Protein AF-A0AAV6YXK6-F1 (afdb_monomer_lite)

Sequence (80 aa):
MLVEEGFSVVSVDASDKMLKYALKTRWNRRKEPAFDKWVIEEGNWLSLEQEISSLRPGKGFDAVICLGNSFAHLPDFKGT

Structure (mmCIF, N/CA/C/O backbone):
data_AF-A0AAV6YXK6-F1
#
_entry.id   AF-A0AAV6YXK6-F1
#
loop_
_atom_site.group_PDB
_atom_site.id
_atom_site.type_symbol
_atom_site.label_atom_id
_atom_site.label_alt_id
_atom_site.label_comp_id
_atom_site.label_asym_id
_atom_site.label_entity_id
_atom_site.label_seq_id
_atom_site.pdbx_PDB_ins_code
_atom_site.Cartn_x
_atom_site.Cartn_y
_atom_site.Cartn_z
_atom_site.occupancy
_atom_site.B_iso_or_equiv
_atom_site.auth_seq_id
_atom_site.auth_comp_id
_atom_site.auth_asym_id
_atom_site.auth_atom_id
_atom_site.pdbx_PDB_model_num
ATOM 1 N N . MET A 1 1 ? -13.091 7.188 -2.184 1.00 84.94 1 MET A N 1
ATOM 2 C CA . MET A 1 1 ? -11.825 6.467 -1.879 1.00 84.94 1 MET A CA 1
ATOM 3 C C . MET A 1 1 ? -12.181 5.103 -1.307 1.00 84.94 1 MET A C 1
ATOM 5 O O . MET A 1 1 ? -13.165 5.036 -0.595 1.00 84.94 1 MET A O 1
ATOM 9 N N . LEU A 1 2 ? -11.403 4.037 -1.545 1.00 96.62 2 LEU A N 1
ATOM 10 C CA . LEU A 1 2 ? -11.729 2.692 -1.014 1.00 96.62 2 LEU A CA 1
ATOM 11 C C . LEU A 1 2 ? -11.933 2.670 0.514 1.00 96.62 2 LEU A C 1
ATOM 13 O O . LEU A 1 2 ? -12.793 1.956 1.013 1.00 96.62 2 LEU A O 1
ATOM 17 N N . VAL A 1 3 ? -11.197 3.512 1.241 1.00 97.00 3 VAL A N 1
ATOM 18 C CA . VAL A 1 3 ? -11.354 3.702 2.693 1.00 97.00 3 VAL A CA 1
ATOM 19 C C . VAL A 1 3 ? -12.764 4.191 3.070 1.00 97.00 3 VAL A C 1
ATOM 21 O O . VAL A 1 3 ? -13.293 3.797 4.102 1.00 97.00 3 VAL A O 1
ATOM 24 N N . GLU A 1 4 ? -13.403 5.015 2.236 1.00 96.56 4 GLU A N 1
ATOM 25 C CA . GLU A 1 4 ? -14.772 5.516 2.464 1.00 96.56 4 GLU A CA 1
ATOM 26 C C . GLU A 1 4 ? -15.830 4.440 2.211 1.00 96.56 4 GLU A C 1
ATOM 28 O O . GLU A 1 4 ? -16.847 4.411 2.894 1.00 96.56 4 GLU A O 1
ATOM 33 N N . GLU A 1 5 ? -15.551 3.520 1.287 1.00 97.25 5 GLU A N 1
ATOM 34 C CA . GLU A 1 5 ? -16.414 2.376 0.968 1.00 97.25 5 GLU A CA 1
ATOM 35 C C . GLU A 1 5 ? -16.264 1.221 1.981 1.00 97.25 5 GLU A C 1
ATOM 37 O O . GLU A 1 5 ? -16.815 0.140 1.792 1.00 97.25 5 GLU A O 1
ATOM 42 N N . GLY A 1 6 ? -15.503 1.427 3.063 1.00 95.44 6 GLY A N 1
ATOM 43 C CA . GLY A 1 6 ? -15.369 0.472 4.166 1.00 95.44 6 GLY A CA 1
ATOM 44 C C . GLY A 1 6 ? -14.280 -0.589 3.992 1.00 95.44 6 GLY A C 1
ATOM 45 O O . GLY A 1 6 ? -14.185 -1.492 4.825 1.00 95.44 6 GLY A O 1
ATOM 46 N N . PHE A 1 7 ? -13.433 -0.495 2.962 1.00 97.56 7 PHE A N 1
ATOM 47 C CA . PHE A 1 7 ? -12.307 -1.418 2.799 1.00 97.56 7 PHE A CA 1
ATOM 48 C C . PHE A 1 7 ? -11.176 -1.113 3.791 1.00 97.56 7 PHE A C 1
ATOM 50 O O . PHE A 1 7 ? -10.868 0.045 4.078 1.00 97.56 7 PHE A O 1
ATOM 57 N N . SER A 1 8 ? -10.503 -2.167 4.263 1.00 95.94 8 SER A N 1
ATOM 58 C CA . SER A 1 8 ? -9.224 -2.045 4.968 1.00 95.94 8 SER A CA 1
ATOM 59 C C . SER A 1 8 ? -8.110 -1.886 3.940 1.00 95.94 8 SER A C 1
ATOM 61 O O . SER A 1 8 ? -7.879 -2.784 3.131 1.00 95.94 8 SER A O 1
ATOM 63 N N . VAL A 1 9 ? -7.452 -0.728 3.934 1.00 96.44 9 VAL A N 1
ATOM 64 C CA . VAL A 1 9 ? -6.497 -0.358 2.885 1.00 96.44 9 VAL A CA 1
ATOM 65 C C . VAL A 1 9 ? -5.124 -0.101 3.490 1.00 96.44 9 VAL A C 1
ATOM 67 O O . VAL A 1 9 ? -4.994 0.596 4.497 1.00 96.44 9 VAL A O 1
ATOM 70 N N . VAL A 1 10 ? -4.102 -0.626 2.819 1.00 96.50 10 VAL A N 1
ATOM 71 C CA . VAL A 1 10 ? -2.701 -0.234 2.978 1.00 96.50 10 VAL A CA 1
ATOM 72 C C . VAL A 1 10 ? -2.280 0.422 1.668 1.00 96.50 10 VAL A C 1
ATOM 74 O O . VAL A 1 10 ? -2.516 -0.131 0.594 1.00 96.50 10 VAL A O 1
ATOM 77 N N . SER A 1 11 ? -1.721 1.626 1.733 1.00 97.00 11 SER A N 1
ATOM 78 C CA . SER A 1 11 ? -1.239 2.363 0.563 1.00 97.00 11 SER A CA 1
ATOM 79 C C . SER A 1 11 ? 0.257 2.599 0.678 1.00 97.00 11 SER A C 1
ATOM 81 O O . SER A 1 11 ? 0.724 3.058 1.715 1.00 97.00 11 SER A O 1
ATOM 83 N N . VAL A 1 12 ? 0.983 2.304 -0.398 1.00 96.50 12 VAL A N 1
ATOM 84 C CA . VAL A 1 12 ? 2.430 2.500 -0.487 1.00 96.50 12 VAL A CA 1
ATOM 85 C C . VAL A 1 12 ? 2.797 3.216 -1.777 1.00 96.50 12 VAL A C 1
ATOM 87 O O . VAL A 1 12 ? 2.133 3.030 -2.799 1.00 96.50 12 VAL A O 1
ATOM 90 N N . ASP A 1 13 ? 3.831 4.046 -1.721 1.00 96.94 13 ASP A N 1
ATOM 91 C CA . ASP A 1 13 ? 4.404 4.740 -2.875 1.00 96.94 13 ASP A CA 1
ATOM 92 C C . ASP A 1 13 ? 5.899 4.986 -2.615 1.00 96.94 13 ASP A C 1
ATOM 94 O O . ASP A 1 13 ? 6.306 5.132 -1.464 1.00 96.94 13 ASP A O 1
ATOM 98 N N . ALA A 1 14 ? 6.714 5.043 -3.667 1.00 96.00 14 ALA A N 1
ATOM 99 C CA . ALA A 1 14 ? 8.143 5.349 -3.556 1.00 96.00 14 ALA A CA 1
ATOM 100 C C . ALA A 1 14 ? 8.409 6.866 -3.522 1.00 96.00 14 ALA A C 1
ATOM 102 O O . ALA A 1 14 ? 9.534 7.311 -3.312 1.00 96.00 14 ALA A O 1
ATOM 103 N N . SER A 1 15 ? 7.394 7.687 -3.808 1.00 95.75 15 SER A N 1
ATOM 104 C CA . SER A 1 15 ? 7.502 9.139 -3.840 1.00 95.75 15 SER A CA 1
ATOM 105 C C . SER A 1 15 ? 6.977 9.774 -2.554 1.00 95.75 15 SER A C 1
ATOM 107 O O . SER A 1 15 ? 5.772 9.995 -2.398 1.00 95.75 15 SER A O 1
ATOM 109 N N . ASP A 1 16 ? 7.888 10.239 -1.699 1.00 93.81 16 ASP A N 1
ATOM 110 C CA . ASP A 1 16 ? 7.564 11.049 -0.511 1.00 93.81 16 ASP A CA 1
ATOM 111 C C . ASP A 1 16 ? 6.672 12.249 -0.827 1.00 93.81 16 ASP A C 1
ATOM 113 O O . ASP A 1 16 ? 5.790 12.644 -0.056 1.00 93.81 16 ASP A O 1
ATOM 117 N N . LYS A 1 17 ? 6.892 12.851 -2.001 1.00 95.94 17 LYS A N 1
ATOM 118 C CA . LYS A 1 17 ? 6.115 13.999 -2.457 1.00 95.94 17 LYS A CA 1
ATOM 119 C C . LYS A 1 17 ? 4.645 13.628 -2.629 1.00 95.94 17 LYS A C 1
ATOM 121 O O . LYS A 1 17 ? 3.793 14.434 -2.261 1.00 95.94 17 LYS A O 1
ATOM 126 N N . MET A 1 18 ? 4.353 12.440 -3.156 1.00 95.31 18 MET A N 1
ATOM 127 C CA . MET A 1 18 ? 2.987 11.939 -3.309 1.00 95.31 18 MET A CA 1
ATOM 128 C C . MET A 1 18 ? 2.409 11.477 -1.968 1.00 95.31 18 MET A C 1
ATOM 130 O O . MET A 1 18 ? 1.290 11.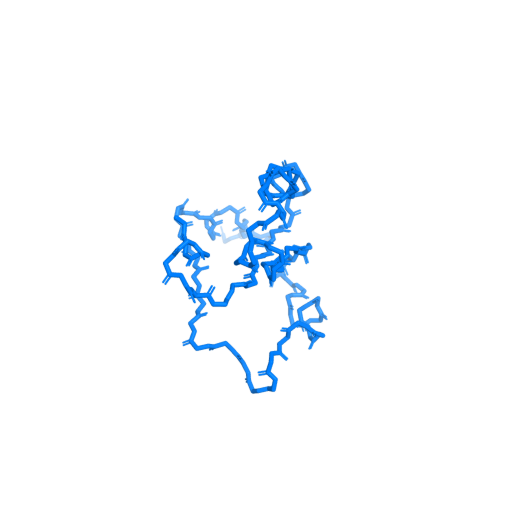875 -1.624 1.00 95.31 18 MET A O 1
ATOM 134 N N . LEU A 1 19 ? 3.192 10.758 -1.155 1.00 96.50 19 LEU A N 1
ATOM 135 C CA . LEU A 1 19 ? 2.783 10.315 0.185 1.00 96.50 19 LEU A CA 1
ATOM 136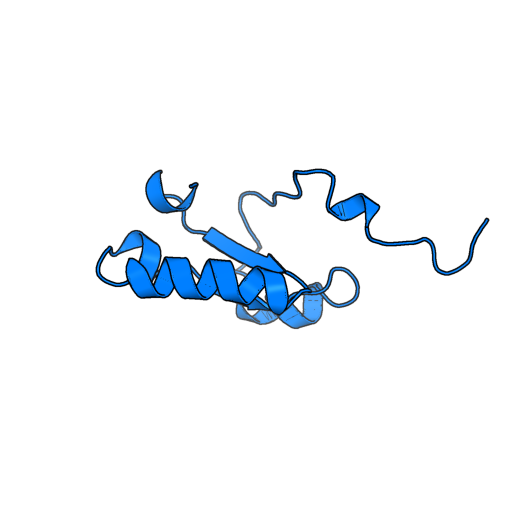 C C . LEU A 1 19 ? 2.379 11.476 1.090 1.00 96.50 19 LEU A C 1
ATOM 138 O O . LEU A 1 19 ? 1.387 11.380 1.814 1.00 96.50 19 LEU A O 1
ATOM 142 N N . LYS A 1 20 ? 3.069 12.617 1.003 1.00 97.50 20 LYS A N 1
ATOM 143 C CA . LYS A 1 20 ? 2.730 13.825 1.767 1.00 97.50 20 LYS A CA 1
ATOM 144 C C . LYS A 1 20 ? 1.268 14.247 1.591 1.00 97.50 20 LYS A C 1
ATOM 146 O O . LYS A 1 20 ? 0.643 14.695 2.554 1.00 97.50 20 LYS A O 1
ATOM 151 N N . TYR A 1 21 ? 0.708 14.119 0.386 1.00 97.94 21 TYR A N 1
ATOM 152 C CA . TYR A 1 21 ? -0.699 14.447 0.145 1.00 97.94 21 TYR A CA 1
ATOM 153 C C . TYR A 1 21 ? -1.633 13.425 0.797 1.00 97.94 21 TYR A C 1
ATOM 155 O O . TYR A 1 21 ? -2.596 13.825 1.451 1.00 97.94 21 TYR A O 1
ATOM 163 N N . ALA A 1 22 ? -1.327 12.130 0.686 1.00 97.44 22 ALA A N 1
ATOM 164 C CA . ALA A 1 22 ? -2.110 11.066 1.310 1.00 97.44 22 ALA A CA 1
ATOM 165 C C . ALA A 1 22 ? -2.105 11.185 2.846 1.00 97.44 22 ALA A C 1
ATOM 167 O O . ALA A 1 22 ? -3.169 11.194 3.470 1.00 97.44 22 ALA A O 1
ATOM 168 N N . LEU A 1 23 ? -0.930 11.399 3.447 1.00 97.75 23 LEU A N 1
ATOM 169 C CA . LEU A 1 23 ? -0.761 11.620 4.885 1.00 97.75 23 LEU A CA 1
ATOM 170 C C . LEU A 1 23 ? -1.511 12.867 5.367 1.00 97.75 23 LEU A C 1
ATOM 172 O O . LEU A 1 23 ? -2.174 12.828 6.403 1.00 97.75 23 LEU A O 1
ATOM 176 N N . LYS A 1 24 ? -1.481 13.965 4.599 1.00 98.19 24 LYS A N 1
ATOM 177 C CA . LYS A 1 24 ? -2.257 15.175 4.913 1.00 98.19 24 LYS A CA 1
ATOM 178 C C . LYS A 1 24 ? -3.765 14.903 4.883 1.00 98.19 24 LYS A C 1
ATOM 180 O O . LYS A 1 24 ? -4.479 15.351 5.779 1.00 98.19 24 LYS A O 1
ATOM 185 N N . THR A 1 25 ? -4.250 14.162 3.887 1.00 98.00 25 THR A N 1
ATOM 186 C CA . THR A 1 25 ? -5.663 13.765 3.782 1.00 98.00 25 THR A CA 1
ATOM 187 C C . THR A 1 25 ? -6.084 12.897 4.963 1.00 98.00 25 THR A C 1
ATOM 189 O O . THR A 1 25 ? -7.084 13.205 5.614 1.00 98.00 25 THR A O 1
ATOM 192 N N . ARG A 1 26 ? -5.285 11.876 5.299 1.00 97.88 26 ARG A N 1
ATOM 193 C CA . ARG A 1 26 ? -5.498 11.031 6.479 1.00 97.88 26 ARG A CA 1
ATOM 194 C C . ARG A 1 26 ? -5.556 11.866 7.755 1.00 97.88 26 ARG A C 1
ATOM 196 O O . ARG A 1 26 ? -6.505 11.745 8.520 1.00 97.88 26 ARG A O 1
ATOM 203 N N . TRP A 1 27 ? -4.598 12.770 7.960 1.00 97.94 27 TRP A N 1
ATOM 204 C CA . TRP A 1 27 ? -4.545 13.616 9.153 1.00 97.94 27 TRP A CA 1
ATOM 205 C C . TRP A 1 27 ? -5.763 14.533 9.298 1.00 97.94 27 TRP A C 1
ATOM 207 O O . TRP A 1 27 ? -6.315 14.666 10.393 1.00 97.94 27 TRP A O 1
ATOM 217 N N . ASN A 1 28 ? -6.203 15.157 8.204 1.00 98.31 28 ASN A N 1
ATOM 218 C CA . ASN A 1 28 ? -7.371 16.039 8.208 1.00 98.31 28 ASN A CA 1
ATOM 219 C C . ASN A 1 28 ? -8.655 15.293 8.596 1.00 98.31 28 ASN A C 1
ATOM 221 O O . ASN A 1 28 ? -9.513 15.864 9.265 1.00 98.31 28 ASN A O 1
ATOM 225 N N . ARG A 1 29 ? -8.752 14.014 8.221 1.00 98.12 29 ARG A N 1
ATOM 226 C CA . ARG A 1 29 ? -9.919 13.152 8.449 1.00 98.12 29 ARG A CA 1
ATOM 227 C C . ARG A 1 29 ? -9.711 12.116 9.549 1.00 98.12 29 ARG A C 1
ATOM 229 O O . ARG A 1 29 ? -10.539 11.236 9.724 1.00 98.12 29 ARG A O 1
ATOM 236 N N . ARG A 1 30 ? -8.660 12.252 10.365 1.00 97.44 30 ARG A N 1
ATOM 237 C CA . ARG A 1 30 ? -8.273 11.276 11.406 1.00 97.44 30 ARG A CA 1
ATOM 238 C C . ARG A 1 30 ? -9.347 10.977 12.456 1.00 97.44 30 ARG A C 1
ATOM 240 O O . ARG A 1 30 ? -9.234 10.009 13.186 1.00 97.44 30 ARG A O 1
ATOM 247 N N . LYS A 1 31 ? -10.370 11.830 12.577 1.00 97.75 31 LYS A N 1
ATOM 248 C CA . LYS A 1 31 ? -11.508 11.594 13.481 1.00 97.75 31 LYS A CA 1
ATOM 249 C C . LYS A 1 31 ? -12.488 10.550 12.937 1.00 97.75 31 LYS A C 1
ATOM 251 O O . LYS A 1 31 ? -13.328 10.064 13.686 1.00 97.75 31 LYS A O 1
ATOM 256 N N . GLU A 1 32 ? -12.403 10.226 11.651 1.00 97.75 32 GLU A N 1
ATOM 257 C CA . GLU A 1 32 ? -13.193 9.181 11.018 1.00 97.75 32 GLU A CA 1
ATOM 258 C C . GLU A 1 32 ? -12.487 7.830 11.217 1.00 97.75 32 GLU A C 1
ATOM 260 O O . GLU A 1 32 ? -11.345 7.679 10.775 1.00 97.75 32 GLU A O 1
ATOM 265 N N . PRO A 1 33 ? -13.142 6.823 11.829 1.00 96.75 33 PRO A N 1
ATOM 266 C CA . PRO A 1 33 ? -12.498 5.545 12.146 1.00 96.75 33 PRO A CA 1
ATOM 267 C C . PRO A 1 33 ? -11.876 4.826 10.943 1.00 96.75 33 PRO A C 1
ATOM 269 O O . PRO A 1 33 ? -10.896 4.103 11.099 1.00 96.75 33 PRO A O 1
ATOM 272 N N . ALA A 1 34 ? -12.436 5.013 9.744 1.00 96.94 34 ALA A N 1
ATOM 273 C CA . ALA A 1 34 ? -11.893 4.435 8.518 1.00 96.94 34 ALA A CA 1
ATOM 274 C C . ALA A 1 34 ? -10.530 5.050 8.144 1.00 96.94 34 ALA A C 1
ATOM 276 O O . ALA A 1 34 ? -9.593 4.326 7.817 1.00 96.94 34 ALA A O 1
ATOM 277 N N . PHE A 1 35 ? -10.388 6.375 8.258 1.00 97.81 35 PHE A N 1
ATOM 278 C CA . PHE A 1 35 ? -9.136 7.084 7.971 1.00 97.81 35 PHE A CA 1
ATOM 279 C C . PHE A 1 35 ? -8.096 6.902 9.077 1.00 97.81 35 PHE A C 1
ATOM 281 O O . PHE A 1 35 ? -6.901 6.869 8.793 1.00 97.81 35 PHE A O 1
ATOM 288 N N . ASP A 1 36 ? -8.527 6.746 10.327 1.00 96.94 36 ASP A N 1
ATOM 289 C CA . ASP A 1 36 ? -7.619 6.434 11.433 1.00 96.94 36 ASP A CA 1
ATOM 290 C C . ASP A 1 36 ? -6.888 5.097 11.200 1.00 96.94 36 ASP A C 1
ATOM 292 O O . ASP A 1 36 ? -5.663 5.021 11.327 1.00 96.94 36 ASP A O 1
ATOM 296 N N . LYS A 1 37 ? -7.628 4.082 10.732 1.00 96.31 37 LYS A N 1
ATOM 297 C CA . LYS A 1 37 ? -7.123 2.731 10.428 1.00 96.31 37 LYS A CA 1
ATOM 298 C C . LYS A 1 37 ? -6.411 2.599 9.078 1.00 96.31 37 LYS A C 1
ATOM 300 O O . LYS A 1 37 ? -5.804 1.562 8.826 1.00 96.31 37 LYS A O 1
ATOM 305 N N . TRP A 1 38 ? -6.492 3.601 8.203 1.00 97.69 38 TRP A N 1
ATOM 306 C CA . TRP A 1 38 ? -5.823 3.567 6.902 1.00 97.69 38 TRP A CA 1
ATOM 307 C C . TRP A 1 38 ? -4.302 3.636 7.076 1.00 97.69 38 TRP A C 1
ATOM 309 O O . TRP A 1 38 ? -3.780 4.611 7.612 1.00 97.69 38 TRP A O 1
ATOM 319 N N . VAL A 1 39 ? -3.582 2.618 6.60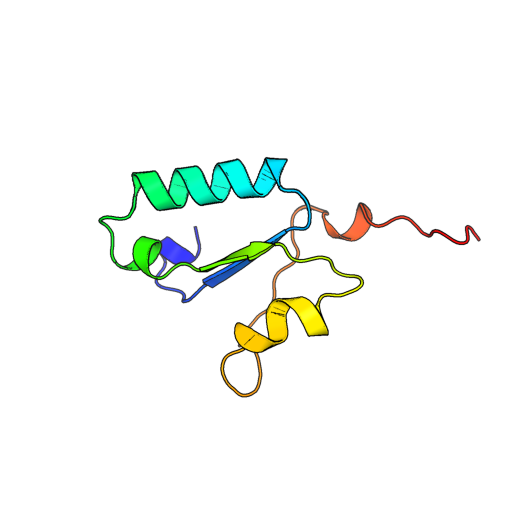7 1.00 96.19 39 VAL A N 1
ATOM 320 C CA . VAL A 1 39 ? -2.116 2.562 6.687 1.00 96.19 39 VAL A CA 1
ATOM 321 C C . VAL A 1 39 ? -1.503 3.180 5.432 1.00 96.19 39 VAL A C 1
ATOM 323 O O . VAL A 1 39 ? -1.912 2.860 4.315 1.00 96.19 39 VAL A O 1
ATOM 326 N N . ILE A 1 40 ? -0.531 4.072 5.619 1.00 96.81 40 ILE A N 1
ATOM 327 C CA . ILE A 1 40 ? 0.195 4.754 4.544 1.00 96.81 40 ILE A CA 1
ATOM 328 C C . ILE A 1 40 ? 1.677 4.678 4.888 1.00 96.81 40 ILE A C 1
ATOM 330 O O . ILE A 1 40 ? 2.062 5.224 5.918 1.00 96.81 40 ILE A O 1
ATOM 334 N N . GLU A 1 41 ? 2.469 4.037 4.037 1.00 95.31 41 GLU A N 1
ATOM 335 C CA . GLU A 1 41 ? 3.909 3.833 4.240 1.00 95.31 41 GLU A CA 1
ATOM 336 C C . GLU A 1 41 ? 4.683 4.069 2.937 1.00 95.31 41 GLU A C 1
ATOM 338 O O . GLU A 1 41 ? 4.097 4.144 1.854 1.00 95.31 41 GLU A O 1
ATOM 343 N N . GLU A 1 42 ? 6.001 4.198 3.038 1.00 94.75 42 GLU A N 1
ATOM 344 C CA . GLU A 1 42 ? 6.884 4.182 1.871 1.00 94.75 42 GLU A CA 1
ATOM 345 C C . GLU A 1 42 ? 6.993 2.759 1.307 1.00 94.75 42 GLU A C 1
ATOM 347 O O . GLU A 1 42 ? 7.000 1.781 2.057 1.00 94.75 42 GLU A O 1
ATOM 352 N N . GLY A 1 43 ? 7.028 2.638 -0.022 1.00 94.44 43 GLY A N 1
ATOM 353 C CA . GLY A 1 43 ? 7.188 1.346 -0.681 1.00 94.44 43 GLY A CA 1
ATOM 354 C C . GLY A 1 43 ? 7.694 1.449 -2.115 1.00 94.44 43 GLY A C 1
ATOM 355 O O . GLY A 1 43 ? 7.064 2.084 -2.963 1.00 94.44 43 GLY A O 1
ATOM 356 N N . ASN A 1 44 ? 8.788 0.760 -2.419 1.00 94.25 44 ASN A N 1
ATOM 357 C CA . AS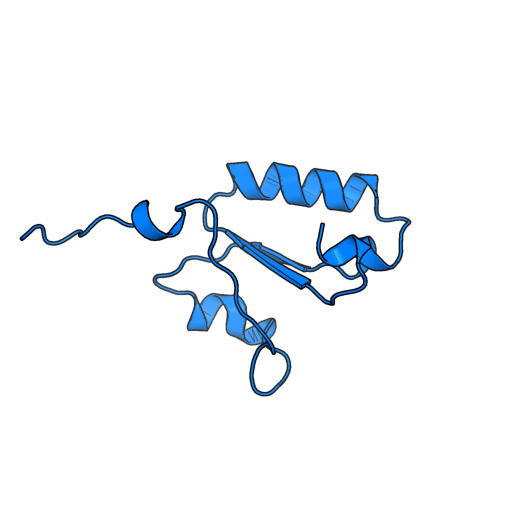N A 1 44 ? 9.377 0.654 -3.744 1.00 94.25 44 ASN A CA 1
ATOM 358 C C . ASN A 1 44 ? 9.158 -0.741 -4.332 1.00 94.25 44 ASN A C 1
ATOM 360 O O . ASN A 1 44 ? 9.455 -1.753 -3.711 1.00 94.25 44 ASN A O 1
ATOM 364 N N . TRP A 1 45 ? 8.701 -0.801 -5.583 1.00 94.56 45 TRP A N 1
ATOM 365 C CA . TRP A 1 45 ? 8.487 -2.049 -6.320 1.00 94.56 45 TRP A CA 1
ATOM 366 C C . TRP A 1 45 ? 9.705 -2.984 -6.325 1.00 94.56 45 TRP A C 1
ATOM 368 O O . TRP A 1 45 ? 9.533 -4.199 -6.298 1.00 94.56 45 TRP A O 1
ATOM 378 N N . LEU A 1 46 ? 10.923 -2.434 -6.344 1.00 94.75 46 LEU A N 1
ATOM 379 C CA . LEU A 1 46 ? 12.168 -3.205 -6.415 1.00 94.75 46 LEU A CA 1
ATOM 380 C C . LEU A 1 46 ? 12.558 -3.875 -5.083 1.00 94.75 46 LEU A C 1
ATOM 382 O O . LEU A 1 46 ? 13.313 -4.844 -5.100 1.00 94.75 46 LEU A O 1
ATOM 386 N N . SER A 1 47 ? 12.044 -3.380 -3.956 1.00 94.44 47 SER A N 1
ATOM 387 C CA . SER A 1 47 ? 12.321 -3.848 -2.584 1.00 94.44 47 SER A CA 1
ATOM 388 C C . SER A 1 47 ? 11.034 -4.098 -1.783 1.00 94.44 47 SER A C 1
ATOM 390 O O . SER A 1 47 ? 11.033 -4.149 -0.550 1.00 94.44 47 SER A O 1
ATOM 392 N N . LEU A 1 48 ? 9.916 -4.277 -2.496 1.00 91.94 48 LEU A N 1
ATOM 393 C CA . LEU A 1 48 ? 8.580 -4.249 -1.909 1.00 91.94 48 LEU A CA 1
ATOM 394 C C . LEU A 1 48 ? 8.389 -5.356 -0.875 1.00 91.94 48 LEU A C 1
ATOM 396 O O . LEU A 1 48 ? 7.782 -5.126 0.164 1.00 91.94 48 LEU A O 1
ATOM 400 N N . GLU A 1 49 ? 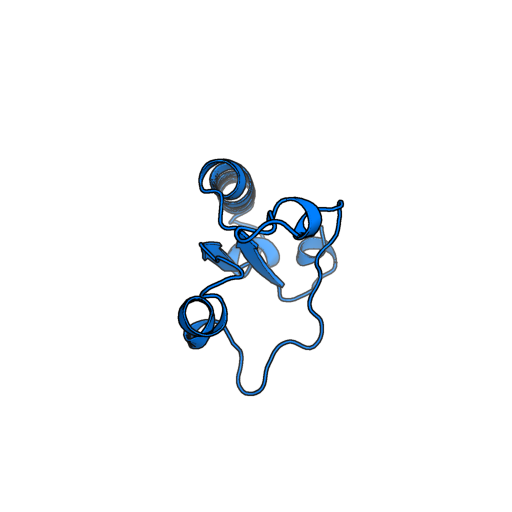8.916 -6.553 -1.144 1.00 89.56 49 GLU A N 1
ATOM 401 C CA . GLU A 1 49 ? 8.793 -7.704 -0.246 1.00 89.56 49 GLU A CA 1
ATOM 402 C C . GLU A 1 49 ? 9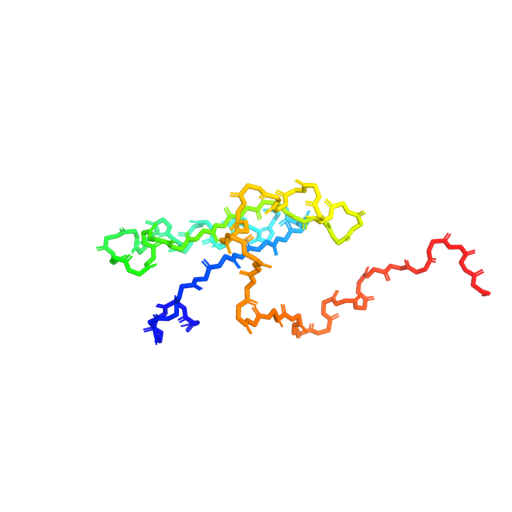.375 -7.417 1.142 1.00 89.56 49 GLU A C 1
ATOM 404 O O . GLU A 1 49 ? 8.767 -7.782 2.149 1.00 89.56 49 GLU A O 1
ATOM 409 N N . GLN A 1 50 ? 10.524 -6.742 1.202 1.00 89.62 50 GLN A N 1
ATOM 410 C CA . GLN A 1 50 ? 11.166 -6.380 2.459 1.00 89.62 50 GLN A CA 1
ATOM 411 C C . GLN A 1 50 ? 10.391 -5.261 3.164 1.00 89.62 50 GLN A C 1
ATOM 413 O O . GLN A 1 50 ? 10.119 -5.364 4.362 1.00 89.62 50 GLN A O 1
ATOM 418 N N . GLU A 1 51 ? 9.995 -4.232 2.415 1.00 87.25 51 GLU A N 1
ATOM 419 C CA . GLU A 1 51 ? 9.393 -3.005 2.951 1.00 87.25 51 GLU A CA 1
ATOM 420 C C . GLU A 1 51 ? 7.977 -3.217 3.501 1.00 87.25 51 GLU A C 1
ATOM 422 O O . GLU A 1 51 ? 7.639 -2.668 4.546 1.00 87.25 51 GLU A O 1
ATOM 427 N N . ILE A 1 52 ? 7.164 -4.079 2.878 1.00 87.25 52 ILE A N 1
ATOM 428 C CA . ILE A 1 52 ? 5.784 -4.332 3.337 1.00 87.25 52 ILE A CA 1
ATOM 429 C C . ILE A 1 52 ? 5.647 -5.585 4.207 1.00 87.25 52 ILE A C 1
ATOM 431 O O . ILE A 1 52 ? 4.530 -5.959 4.574 1.00 87.25 52 ILE A O 1
ATOM 435 N N . SER A 1 53 ? 6.754 -6.257 4.537 1.00 84.25 53 SER A N 1
ATOM 436 C CA . SER A 1 53 ? 6.745 -7.527 5.280 1.00 84.25 53 SER A CA 1
ATOM 437 C C . SER A 1 53 ? 5.989 -7.440 6.613 1.00 84.25 53 SER A C 1
ATOM 439 O O . SER A 1 53 ? 5.234 -8.351 6.950 1.00 84.25 53 SER A O 1
ATOM 441 N N . SER A 1 54 ? 6.124 -6.324 7.332 1.00 83.56 54 SER A N 1
ATOM 442 C CA . SER A 1 54 ? 5.421 -6.044 8.592 1.00 83.56 54 SER A CA 1
ATOM 443 C C . SER A 1 54 ? 3.961 -5.614 8.405 1.00 83.56 54 SER A C 1
ATOM 445 O O . SER A 1 54 ? 3.169 -5.707 9.342 1.00 83.56 54 SER A O 1
ATOM 447 N N . LEU A 1 55 ? 3.596 -5.157 7.203 1.00 84.81 55 LEU A N 1
ATOM 448 C CA . LEU A 1 55 ? 2.261 -4.656 6.862 1.00 84.81 55 LEU A CA 1
ATOM 449 C C . LEU A 1 55 ? 1.342 -5.753 6.324 1.00 84.81 55 LEU A C 1
ATOM 451 O O . LEU A 1 55 ? 0.126 -5.573 6.290 1.00 84.81 55 LEU A O 1
ATOM 455 N N . ARG A 1 56 ? 1.910 -6.877 5.871 1.00 78.25 56 ARG A N 1
ATOM 456 C CA . ARG A 1 56 ? 1.162 -7.993 5.292 1.00 78.25 56 ARG A CA 1
ATOM 457 C C . ARG A 1 56 ? 0.357 -8.717 6.384 1.00 78.25 56 ARG A C 1
ATOM 459 O O . ARG A 1 56 ? 0.952 -9.349 7.259 1.00 78.25 56 ARG A O 1
ATOM 466 N N . PRO A 1 57 ? -0.987 -8.727 6.320 1.00 74.06 57 PRO A N 1
ATOM 467 C CA . PRO A 1 57 ? -1.782 -9.502 7.259 1.00 74.06 57 PRO A CA 1
ATOM 468 C C . PRO A 1 57 ? -1.683 -10.994 6.914 1.00 74.06 57 PRO A C 1
ATOM 470 O O . PRO A 1 57 ? -2.252 -11.477 5.935 1.00 74.06 57 PRO A O 1
ATOM 473 N N . GLY A 1 58 ? -0.934 -11.748 7.719 1.00 79.94 58 GLY A N 1
ATOM 474 C CA . GLY A 1 58 ? -0.801 -13.197 7.569 1.00 79.94 58 GLY A CA 1
ATOM 475 C C . GLY A 1 58 ? -0.290 -13.617 6.184 1.00 79.94 58 GLY A C 1
ATOM 476 O O . GLY A 1 58 ? 0.898 -13.504 5.896 1.00 79.94 58 GLY A O 1
ATOM 477 N N . LYS A 1 59 ? -1.183 -14.144 5.333 1.00 82.06 59 LYS A N 1
ATOM 478 C CA . LYS A 1 59 ? -0.831 -14.729 4.024 1.00 82.06 59 LYS A CA 1
ATOM 479 C C . LYS A 1 59 ? -0.759 -13.725 2.865 1.00 82.06 59 LYS A C 1
ATOM 481 O O . LYS A 1 59 ? -0.226 -14.088 1.821 1.00 82.06 59 LYS A O 1
ATOM 486 N N . GLY A 1 60 ? -1.274 -12.500 2.998 1.00 90.38 60 GLY A N 1
ATOM 487 C CA . GLY A 1 60 ? -1.336 -11.566 1.869 1.00 90.38 60 GLY A CA 1
ATOM 488 C C . GLY A 1 60 ? -2.465 -10.545 1.962 1.00 90.38 60 GLY A C 1
ATOM 489 O O . GLY A 1 60 ? -3.045 -10.348 3.021 1.00 90.38 60 GLY A O 1
ATOM 490 N N . PHE A 1 61 ? -2.763 -9.912 0.829 1.00 93.88 61 PHE A N 1
ATOM 491 C CA . PHE A 1 61 ? -3.909 -9.022 0.647 1.00 93.88 61 PHE A CA 1
ATOM 492 C C . PHE A 1 61 ? -4.945 -9.709 -0.245 1.00 93.88 61 PHE A C 1
ATOM 494 O O . PHE A 1 61 ? -4.562 -10.443 -1.157 1.00 93.88 61 PHE A O 1
ATOM 501 N N . ASP A 1 62 ? -6.233 -9.441 -0.024 1.00 95.69 62 ASP A N 1
ATOM 502 C CA . ASP A 1 62 ? -7.312 -9.979 -0.868 1.00 95.69 62 ASP A CA 1
ATOM 503 C C . ASP A 1 62 ? -7.245 -9.441 -2.306 1.00 95.69 62 ASP A C 1
ATOM 505 O O . ASP A 1 62 ? -7.609 -10.126 -3.260 1.00 95.69 62 ASP A O 1
ATOM 509 N N . ALA A 1 63 ? -6.754 -8.209 -2.466 1.00 96.31 63 ALA A N 1
ATOM 510 C CA . ALA A 1 63 ? -6.526 -7.568 -3.751 1.00 96.31 63 ALA A CA 1
ATOM 511 C C . ALA A 1 63 ? -5.322 -6.618 -3.685 1.00 96.31 63 ALA A C 1
ATOM 513 O O . ALA A 1 63 ? -5.043 -6.013 -2.650 1.00 96.31 63 ALA A O 1
ATOM 514 N N . VAL A 1 64 ? -4.641 -6.454 -4.821 1.00 95.62 64 VAL A N 1
ATOM 515 C CA . VAL A 1 64 ? -3.573 -5.466 -5.024 1.00 95.62 64 VAL A CA 1
ATOM 516 C C . VAL A 1 64 ? -3.925 -4.644 -6.256 1.00 95.62 64 VAL A C 1
ATOM 518 O O . VAL A 1 64 ? -4.292 -5.205 -7.288 1.00 95.62 64 VAL A O 1
ATOM 521 N N . ILE A 1 65 ? -3.825 -3.319 -6.155 1.00 97.56 65 ILE A N 1
ATOM 522 C CA . ILE A 1 65 ? -4.145 -2.403 -7.253 1.00 97.56 65 ILE A CA 1
ATOM 523 C C . ILE A 1 65 ? -2.915 -1.592 -7.666 1.00 97.56 65 ILE A C 1
ATOM 525 O O . ILE A 1 65 ? -2.200 -1.050 -6.829 1.00 97.56 65 ILE A O 1
ATOM 529 N N . CYS A 1 66 ? -2.698 -1.477 -8.974 1.00 97.38 66 CYS A N 1
ATOM 530 C CA . CYS A 1 66 ? -1.750 -0.551 -9.587 1.00 97.38 66 CYS A CA 1
ATOM 531 C C . CYS A 1 66 ? -2.442 0.069 -10.801 1.00 97.38 66 CYS A C 1
ATOM 533 O O . CYS A 1 66 ? -2.582 -0.561 -11.846 1.00 97.38 66 CYS A O 1
ATOM 535 N N . LEU A 1 67 ? -2.969 1.277 -10.621 1.00 96.12 67 LEU A N 1
ATOM 536 C CA . LEU A 1 67 ? -3.805 1.966 -11.604 1.00 96.12 67 LEU A CA 1
ATOM 537 C C . LEU A 1 67 ? -3.156 3.293 -12.007 1.00 96.12 67 LEU A C 1
ATOM 539 O O . LEU A 1 67 ? -2.194 3.732 -11.384 1.00 96.12 67 LEU A O 1
ATOM 543 N N . GLY A 1 68 ? -3.691 3.942 -13.044 1.00 95.00 68 GLY A N 1
ATOM 544 C CA . GLY A 1 68 ? -3.236 5.274 -13.459 1.00 95.00 68 GLY A CA 1
ATOM 545 C C . GLY A 1 68 ? -1.901 5.280 -14.206 1.00 95.00 68 GLY A C 1
ATOM 546 O O . GLY A 1 68 ? -1.179 6.266 -14.141 1.00 95.00 68 GLY A O 1
ATOM 547 N N . ASN A 1 69 ? -1.574 4.188 -14.906 1.00 94.81 69 ASN A N 1
ATOM 548 C CA . ASN A 1 69 ? -0.318 4.027 -15.650 1.00 94.81 69 ASN A CA 1
ATOM 549 C C . ASN A 1 69 ? 0.954 4.084 -14.775 1.00 94.81 69 ASN A C 1
ATOM 551 O O . ASN A 1 69 ? 2.053 4.265 -15.288 1.00 94.81 69 ASN A O 1
ATOM 555 N N . SER A 1 70 ? 0.828 3.897 -13.458 1.00 94.12 70 SER A N 1
ATOM 556 C CA . SER A 1 70 ? 1.943 4.072 -12.520 1.00 94.12 70 SER A CA 1
ATOM 557 C C . SER A 1 70 ? 3.103 3.104 -12.748 1.00 94.12 70 SER A C 1
ATOM 559 O O . SER A 1 70 ? 4.253 3.500 -12.592 1.00 94.12 70 SER A O 1
ATOM 561 N N . PHE A 1 71 ? 2.833 1.857 -13.151 1.00 95.25 71 PHE A N 1
ATOM 562 C CA . PHE A 1 71 ? 3.897 0.875 -13.398 1.00 95.25 71 PHE A CA 1
ATOM 563 C C . PHE A 1 71 ? 4.821 1.285 -14.555 1.00 95.25 71 PHE A C 1
ATOM 565 O O . PHE A 1 71 ? 6.017 1.017 -14.511 1.00 95.25 71 PHE A O 1
ATOM 572 N N . ALA A 1 72 ? 4.299 2.005 -15.554 1.00 95.19 72 ALA A N 1
ATOM 573 C CA . ALA A 1 72 ? 5.084 2.469 -16.697 1.00 95.19 72 ALA A CA 1
ATOM 574 C C . ALA A 1 72 ? 6.139 3.529 -16.327 1.00 95.19 72 ALA A C 1
ATOM 576 O O . ALA A 1 72 ? 6.986 3.859 -17.154 1.00 95.19 72 ALA A O 1
ATOM 577 N N . HIS A 1 73 ? 6.108 4.068 -15.103 1.00 93.94 73 HIS A N 1
ATOM 578 C CA . HIS A 1 73 ? 7.153 4.964 -14.608 1.00 93.94 73 HIS A CA 1
ATOM 579 C C . HIS A 1 73 ? 8.440 4.237 -14.207 1.00 93.94 73 HIS A C 1
ATOM 581 O O . HIS A 1 73 ? 9.450 4.907 -14.002 1.00 93.94 73 HIS A O 1
ATOM 587 N N . LEU A 1 74 ? 8.428 2.906 -14.081 1.00 93.44 74 LEU A N 1
ATOM 588 C CA . LEU A 1 74 ? 9.639 2.133 -13.832 1.00 93.44 74 LEU A CA 1
ATOM 589 C C . LEU A 1 74 ? 10.379 1.918 -15.165 1.00 93.44 74 LEU A C 1
ATOM 591 O O . LEU A 1 74 ? 9.868 1.193 -16.021 1.00 93.44 74 LEU A O 1
ATOM 595 N N . PRO A 1 75 ? 11.550 2.545 -15.383 1.00 92.12 75 PRO A N 1
ATOM 596 C CA . PRO A 1 75 ? 12.275 2.384 -16.633 1.00 92.12 75 PRO A CA 1
ATOM 597 C C . PRO A 1 75 ? 12.938 1.006 -16.705 1.00 92.12 75 PRO A C 1
ATOM 599 O O . PRO A 1 75 ? 13.301 0.413 -15.686 1.00 92.12 75 PRO A O 1
ATOM 602 N N . ASP A 1 76 ? 13.181 0.530 -17.924 1.00 92.50 76 ASP A N 1
ATOM 603 C CA . ASP A 1 76 ? 14.163 -0.527 -18.130 1.00 92.50 76 ASP A CA 1
ATOM 604 C C . ASP A 1 76 ? 15.570 0.063 -17.974 1.00 92.50 76 ASP A C 1
ATOM 606 O O . ASP A 1 76 ? 16.066 0.786 -18.837 1.00 92.50 76 ASP A O 1
ATOM 610 N N . PHE A 1 77 ? 16.216 -0.244 -16.851 1.00 88.06 77 PHE A N 1
ATOM 611 C CA . PHE A 1 77 ? 17.564 0.236 -16.550 1.00 88.06 77 PHE A CA 1
ATOM 612 C C . PHE A 1 77 ? 18.646 -0.369 -17.450 1.00 88.06 77 PHE A C 1
ATOM 614 O O . PHE A 1 77 ? 19.764 0.144 -17.465 1.00 88.06 77 PHE A O 1
ATOM 621 N N . LYS A 1 78 ? 18.355 -1.473 -18.151 1.00 87.12 78 LYS A N 1
ATOM 622 C CA . LYS A 1 78 ? 19.326 -2.135 -19.029 1.00 87.12 78 LYS A CA 1
ATOM 623 C C . LYS A 1 78 ? 19.244 -1.629 -20.462 1.00 87.12 78 LYS A C 1
ATOM 625 O O . LYS A 1 78 ? 20.289 -1.582 -21.099 1.00 87.12 78 LYS A O 1
ATOM 630 N N . GLY A 1 79 ? 18.058 -1.213 -20.908 1.00 76.19 79 GLY A N 1
ATOM 631 C CA . GLY A 1 79 ? 17.799 -0.767 -22.271 1.00 76.19 79 GLY A CA 1
ATOM 632 C C . GLY A 1 79 ? 17.996 -1.911 -23.261 1.00 76.19 79 GLY A C 1
ATOM 633 O O . GLY A 1 79 ? 19.122 -2.324 -23.524 1.00 76.19 79 GLY A O 1
ATOM 634 N N . THR A 1 80 ? 16.911 -2.450 -23.808 1.00 58.66 80 THR A N 1
ATOM 635 C CA . THR A 1 80 ? 17.003 -3.293 -25.012 1.00 58.66 80 THR A CA 1
ATOM 636 C C . THR A 1 80 ? 17.538 -2.516 -26.202 1.00 58.66 80 THR A C 1
ATOM 638 O O . THR A 1 80 ? 17.040 -1.383 -26.405 1.00 58.66 80 THR A O 1
#

Organism: Engystomops pustulosus (NCBI:txid76066)

pLDDT: mean 93.25, std 6.64, range [58.66, 98.31]

Radius of gyration: 14.21 Å; chains: 1; bounding box: 36×31×38 Å

InterPro domains:
  IPR014369 Glycine/Sarcosine N-methyltransferase [PTHR16458] (1-79)
  IPR029063 S-adenosyl-L-methionine-dependent methyltransferase superfamily [G3DSA:3.40.50.150] (1-79)
  IPR029063 S-adenosyl-L-methionine-dependent methyltransferase superfamily [SSF53335] (2-77)

Foldseek 3Di:
DVLVVVDQEAEEEQDPVVLVVLVVVLVVCCVDPSSVRYHYDYADPVCRCVRCVVVADPPHDPDDDDDDCVVVVDDDPVDD

Secondary structure (DSSP, 8-state):
-TTTTT---EEEES-HHHHHHHHHHHHHTTTSHHHHS-EEEE--TTSHHHHTTTTS-TT--S-----TTGGGGS--SS--